Protein AF-A0A3P7EEF1-F1 (afdb_monomer)

Nearest PDB structures (foldseek):
  3swh-assembly2_B  TM=9.940E-01  e=4.226E-04  Rattus norvegicus
  4y21-assembly1_A  TM=9.890E-01  e=4.226E-04  Rattus norvegicus
  5uf7-assembly1_A  TM=9.917E-01  e=5.241E-04  Rattus norvegicus
  7t7c-assembly1_A  TM=9.745E-01  e=8.659E-04  Rattus norvegicus
  5ue8-assembly2_B  TM=9.818E-01  e=1.239E-03  Rattus norvegicus

Structure (mmCIF, N/CA/C/O backbone):
data_AF-A0A3P7EEF1-F1
#
_entry.id   AF-A0A3P7EEF1-F1
#
loop_
_atom_site.group_PDB
_atom_site.id
_atom_site.type_symbol
_atom_site.label_atom_id
_atom_site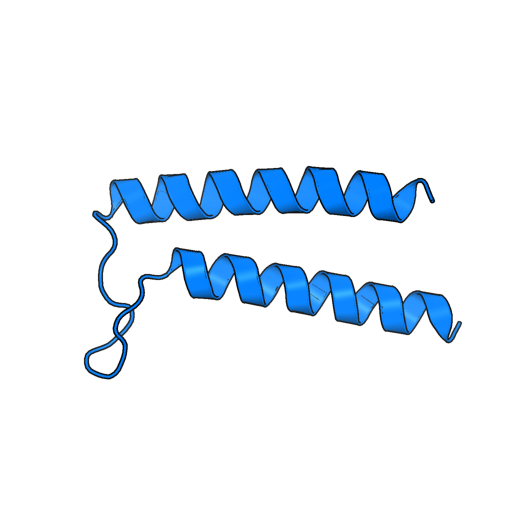.label_alt_id
_atom_site.label_comp_id
_atom_site.label_asym_id
_atom_site.label_entity_id
_atom_site.label_seq_id
_atom_site.pdbx_PDB_ins_code
_atom_site.Cartn_x
_atom_site.Cartn_y
_atom_site.Cartn_z
_atom_site.occupancy
_atom_site.B_iso_or_equiv
_atom_site.auth_seq_id
_atom_site.auth_comp_id
_atom_site.auth_asym_id
_atom_site.auth_atom_id
_atom_site.pdbx_PDB_model_num
ATOM 1 N N . MET A 1 1 ? -18.805 -2.017 13.064 1.00 68.50 1 MET A N 1
ATOM 2 C CA . MET A 1 1 ? -18.450 -2.389 11.678 1.00 68.50 1 MET A CA 1
ATOM 3 C C . MET A 1 1 ? -18.155 -1.157 10.839 1.00 68.50 1 MET A C 1
ATOM 5 O O . MET A 1 1 ? -17.232 -1.224 10.048 1.00 68.50 1 MET A O 1
ATOM 9 N N . ASP A 1 2 ? -18.834 -0.033 11.076 1.00 88.50 2 ASP A N 1
ATOM 10 C CA . ASP A 1 2 ? -18.668 1.222 10.322 1.00 88.50 2 ASP A CA 1
ATOM 11 C C . ASP A 1 2 ? -17.208 1.644 10.129 1.00 88.50 2 ASP A C 1
ATOM 13 O O . ASP A 1 2 ? -16.781 1.825 8.997 1.00 88.50 2 ASP A O 1
ATOM 17 N N . TRP A 1 3 ? -16.396 1.637 11.193 1.00 90.00 3 TRP A N 1
ATOM 18 C CA . TRP A 1 3 ? -14.972 1.975 11.070 1.00 90.00 3 TRP A CA 1
ATOM 19 C C . TRP A 1 3 ? -14.187 1.035 10.140 1.00 90.00 3 TRP A C 1
ATOM 21 O O . TRP A 1 3 ? -13.26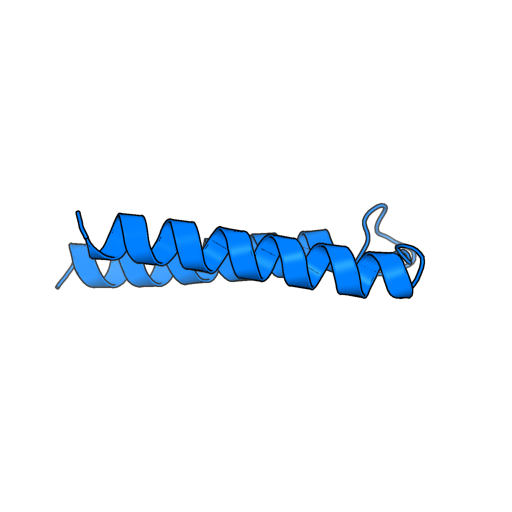6 1.479 9.466 1.00 90.00 3 TRP A O 1
ATOM 31 N N . LEU A 1 4 ? -14.519 -0.262 10.103 1.00 91.75 4 LEU A N 1
ATOM 32 C CA . LEU A 1 4 ? -13.849 -1.199 9.193 1.00 91.75 4 LEU A CA 1
ATOM 33 C C . LEU A 1 4 ? -14.219 -0.906 7.738 1.00 91.75 4 LEU A C 1
ATOM 35 O O . LEU A 1 4 ? -13.341 -0.965 6.885 1.00 91.75 4 LEU A O 1
ATOM 39 N N . ASN A 1 5 ? -15.478 -0.551 7.472 1.00 94.62 5 ASN A N 1
ATOM 40 C CA . ASN A 1 5 ? -15.929 -0.172 6.133 1.00 94.62 5 ASN A CA 1
ATOM 41 C C . ASN A 1 5 ? -15.296 1.155 5.686 1.00 94.62 5 ASN A C 1
ATOM 43 O O . ASN A 1 5 ? -14.788 1.241 4.574 1.00 94.62 5 ASN A O 1
ATOM 47 N N . GLU A 1 6 ? -15.260 2.160 6.567 1.00 93.88 6 GLU A N 1
ATOM 48 C CA . GLU A 1 6 ? -14.578 3.437 6.309 1.00 93.88 6 GLU A CA 1
ATOM 49 C C . GLU A 1 6 ? -13.081 3.232 6.050 1.00 93.88 6 GLU A C 1
ATOM 51 O O . GLU A 1 6 ? -12.513 3.823 5.134 1.00 93.88 6 GLU A O 1
ATOM 56 N N . ASN A 1 7 ? -12.431 2.369 6.839 1.00 93.31 7 ASN A N 1
ATOM 57 C CA . ASN A 1 7 ? -11.027 2.037 6.637 1.00 93.31 7 ASN A CA 1
ATOM 58 C C . ASN A 1 7 ? -10.802 1.332 5.292 1.00 93.31 7 ASN A C 1
ATOM 60 O O . ASN A 1 7 ? -9.808 1.617 4.634 1.00 93.31 7 ASN A O 1
ATOM 64 N N . ASP A 1 8 ? -11.690 0.422 4.889 1.00 94.38 8 ASP A N 1
ATOM 65 C CA . ASP A 1 8 ? -11.594 -0.271 3.600 1.00 94.38 8 ASP A CA 1
ATOM 66 C C . ASP A 1 8 ? -11.706 0.708 2.421 1.00 94.38 8 ASP A C 1
ATOM 68 O O . ASP A 1 8 ? -10.844 0.723 1.540 1.00 94.38 8 ASP A O 1
ATOM 72 N N . GLU A 1 9 ? -12.693 1.610 2.451 1.00 96.12 9 GLU A N 1
ATOM 73 C CA . GLU A 1 9 ? -12.855 2.653 1.431 1.00 96.12 9 GLU A CA 1
ATOM 74 C C . GLU A 1 9 ? -11.626 3.574 1.371 1.00 96.12 9 GLU A C 1
ATOM 76 O O . GLU A 1 9 ? -11.058 3.802 0.298 1.00 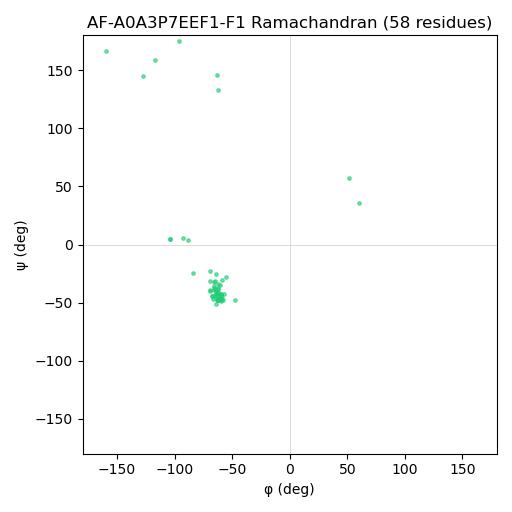96.12 9 GLU A O 1
ATOM 81 N N . HIS A 1 10 ? -11.133 4.011 2.533 1.00 94.50 10 HIS A N 1
ATOM 82 C CA . HIS A 1 10 ? -9.926 4.828 2.627 1.00 94.50 10 HIS A CA 1
ATOM 83 C C . HIS A 1 10 ? -8.671 4.100 2.108 1.00 94.50 10 HIS A C 1
ATOM 85 O O . HIS A 1 10 ? -7.850 4.689 1.399 1.00 94.50 10 HIS A O 1
ATOM 91 N N . SER A 1 11 ? -8.524 2.807 2.412 1.00 95.81 11 SER A N 1
ATOM 92 C CA . SER A 1 11 ? -7.449 1.960 1.883 1.00 95.81 11 SER A CA 1
ATOM 93 C C . SER A 1 11 ? -7.507 1.812 0.371 1.00 95.81 11 SER A C 1
ATOM 95 O O . SER A 1 11 ? -6.463 1.871 -0.284 1.00 95.81 11 SER A O 1
ATOM 97 N N . MET A 1 12 ? -8.700 1.698 -0.208 1.00 97.19 12 MET A N 1
ATOM 98 C CA . MET A 1 12 ? -8.854 1.642 -1.659 1.00 97.19 12 MET A CA 1
ATOM 99 C C . MET A 1 12 ? -8.447 2.948 -2.345 1.00 97.19 12 MET A C 1
ATOM 101 O O . MET A 1 12 ? -7.824 2.907 -3.410 1.00 97.19 12 MET A O 1
ATOM 105 N N . ASP A 1 13 ? -8.727 4.101 -1.744 1.00 97.06 13 ASP A N 1
ATOM 106 C CA . ASP A 1 13 ? -8.293 5.389 -2.290 1.00 97.06 13 ASP A CA 1
ATOM 107 C C . ASP A 1 13 ? -6.780 5.579 -2.208 1.00 97.06 13 ASP A C 1
ATOM 109 O O . ASP A 1 13 ? -6.154 6.028 -3.173 1.00 97.06 13 ASP A O 1
ATOM 113 N N . ILE A 1 14 ? -6.162 5.165 -1.101 1.00 95.88 14 ILE A N 1
ATOM 114 C CA .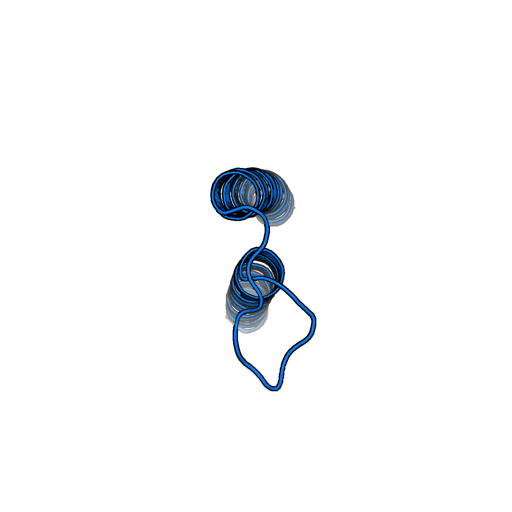 ILE A 1 14 ? -4.702 5.186 -0.974 1.00 95.88 14 ILE A CA 1
ATOM 115 C C . ILE A 1 14 ? -4.053 4.252 -1.996 1.00 95.88 14 ILE A C 1
ATOM 117 O O . ILE A 1 14 ? -3.096 4.662 -2.653 1.00 95.88 14 ILE A O 1
ATOM 121 N N . LEU A 1 15 ? -4.603 3.053 -2.206 1.00 97.94 15 LEU A N 1
ATOM 122 C CA . LEU A 1 15 ? -4.124 2.126 -3.231 1.00 97.94 15 LEU A CA 1
ATOM 123 C C . LEU A 1 15 ? -4.179 2.750 -4.629 1.00 97.94 15 LEU A C 1
ATOM 125 O O . LEU A 1 15 ? -3.188 2.706 -5.362 1.00 97.94 15 LEU A O 1
ATOM 129 N N . ARG A 1 16 ? -5.308 3.369 -4.997 1.00 98.31 16 ARG A N 1
ATOM 130 C CA . ARG A 1 16 ? -5.461 4.040 -6.300 1.00 98.31 16 ARG A CA 1
ATOM 131 C C . ARG A 1 16 ? -4.451 5.172 -6.464 1.00 98.31 16 ARG A C 1
ATOM 133 O O . ARG A 1 16 ? -3.823 5.280 -7.516 1.00 98.31 16 ARG A O 1
ATOM 140 N N . ASN A 1 17 ? -4.264 5.988 -5.430 1.00 97.62 17 ASN A N 1
ATOM 141 C CA . ASN A 1 17 ? -3.338 7.117 -5.461 1.00 97.62 17 ASN A CA 1
ATOM 142 C C . ASN A 1 17 ? -1.874 6.668 -5.540 1.00 97.62 17 ASN A C 1
ATOM 144 O O . ASN A 1 17 ? -1.120 7.200 -6.355 1.00 97.62 17 ASN A O 1
ATOM 148 N N . ALA A 1 18 ? -1.482 5.667 -4.746 1.00 98.12 18 ALA A N 1
ATOM 149 C CA . ALA A 1 18 ? -0.143 5.088 -4.785 1.00 98.12 18 ALA A CA 1
ATOM 150 C C . ALA A 1 18 ? 0.158 4.504 -6.170 1.00 98.12 18 ALA A C 1
ATOM 152 O O . ALA A 1 18 ? 1.194 4.814 -6.753 1.00 98.12 18 ALA A O 1
ATOM 153 N N . TYR A 1 19 ? -0.780 3.737 -6.735 1.00 98.25 19 TYR A N 1
ATOM 154 C CA . TYR A 1 19 ? -0.640 3.178 -8.076 1.00 98.25 19 TYR A CA 1
ATOM 155 C C . TYR A 1 19 ? -0.526 4.263 -9.151 1.00 98.25 19 TYR A C 1
ATOM 157 O O . TYR A 1 19 ? 0.358 4.190 -9.997 1.00 98.25 19 TYR A O 1
ATOM 165 N N . ASN A 1 20 ? -1.394 5.278 -9.129 1.00 98.44 20 ASN A N 1
ATOM 166 C CA . ASN A 1 20 ? -1.395 6.324 -10.153 1.00 98.44 20 ASN A CA 1
ATOM 167 C C . ASN A 1 20 ? -0.117 7.173 -10.125 1.00 98.44 20 ASN A C 1
ATOM 169 O O . ASN A 1 20 ? 0.404 7.499 -11.190 1.00 98.44 20 ASN A O 1
ATOM 173 N N . ARG A 1 21 ? 0.405 7.486 -8.931 1.00 98.06 21 ARG A N 1
ATOM 174 C CA . ARG A 1 21 ? 1.698 8.169 -8.772 1.00 98.06 21 ARG A CA 1
ATOM 175 C C . ARG A 1 21 ? 2.848 7.310 -9.294 1.00 98.06 21 ARG A C 1
ATOM 177 O O . ARG A 1 21 ? 3.633 7.754 -10.120 1.00 98.06 21 ARG A O 1
ATOM 184 N N . ASP A 1 22 ? 2.921 6.059 -8.859 1.00 98.25 22 ASP A N 1
ATOM 185 C CA . ASP A 1 22 ? 4.008 5.165 -9.264 1.00 98.25 22 ASP A CA 1
ATOM 186 C C . ASP A 1 22 ? 3.953 4.862 -10.773 1.00 98.25 22 ASP A C 1
ATOM 188 O O . ASP A 1 22 ? 4.975 4.780 -11.449 1.00 98.25 22 ASP A O 1
ATOM 192 N N . LYS A 1 23 ? 2.742 4.816 -11.344 1.00 98.19 23 LYS A N 1
ATOM 193 C CA . LYS A 1 23 ? 2.522 4.742 -12.789 1.00 98.19 23 LYS A CA 1
ATOM 194 C C . LYS A 1 23 ? 3.039 5.978 -13.522 1.00 98.19 23 LYS A C 1
ATOM 196 O O . LYS A 1 23 ? 3.625 5.811 -14.589 1.00 98.19 23 LYS A O 1
ATOM 201 N N . SER A 1 24 ? 2.831 7.195 -13.003 1.00 97.94 24 SER A N 1
ATOM 202 C CA . SER A 1 24 ? 3.375 8.407 -13.640 1.00 97.94 24 SER A CA 1
ATOM 203 C C . SER A 1 24 ? 4.903 8.435 -13.639 1.00 97.94 24 SER A C 1
ATOM 205 O O . SER A 1 24 ? 5.494 9.001 -14.555 1.00 97.94 24 SER A O 1
ATOM 207 N N . ASP A 1 25 ? 5.522 7.743 -12.683 1.00 96.75 25 ASP A N 1
ATOM 208 C CA . ASP A 1 25 ? 6.974 7.584 -12.587 1.00 96.75 25 ASP A CA 1
ATOM 209 C C . ASP A 1 25 ? 7.503 6.367 -13.381 1.00 96.75 25 ASP A C 1
ATOM 211 O O . ASP A 1 25 ? 8.702 6.094 -13.377 1.00 96.75 25 ASP A O 1
ATOM 215 N N . ASN A 1 26 ? 6.632 5.653 -14.112 1.00 97.38 26 ASN A N 1
ATOM 216 C CA . ASN A 1 26 ? 6.918 4.407 -14.841 1.00 97.38 26 ASN A CA 1
ATOM 217 C C . ASN A 1 26 ? 7.401 3.238 -13.961 1.00 97.38 26 ASN A C 1
ATOM 219 O O . ASN A 1 26 ? 8.208 2.424 -14.409 1.00 97.38 26 ASN A O 1
ATOM 223 N N . PHE A 1 27 ? 6.877 3.119 -12.739 1.00 97.19 27 PHE A N 1
ATOM 224 C CA . PHE A 1 27 ? 7.149 2.014 -11.812 1.00 97.19 27 PHE A CA 1
ATOM 225 C C . PHE A 1 27 ? 8.653 1.745 -11.606 1.00 97.19 27 PHE A C 1
ATOM 227 O O . PHE A 1 27 ? 9.126 0.630 -11.858 1.00 97.19 27 PHE A O 1
ATOM 234 N N . PRO A 1 28 ? 9.437 2.744 -11.166 1.00 96.00 28 PRO A N 1
ATOM 235 C CA . PRO A 1 28 ? 10.864 2.556 -10.955 1.00 96.00 28 PRO A CA 1
ATOM 236 C C . PRO A 1 28 ? 11.103 1.517 -9.857 1.00 96.00 28 PRO A C 1
ATOM 238 O O . PRO A 1 28 ? 10.356 1.448 -8.882 1.00 96.00 28 PRO A O 1
ATOM 241 N N . GLN A 1 29 ? 12.172 0.726 -9.977 1.00 95.12 29 GLN A N 1
ATOM 242 C CA . GLN A 1 29 ? 12.609 -0.121 -8.867 1.00 95.12 29 GLN A CA 1
ATOM 243 C C . GLN A 1 29 ? 12.995 0.756 -7.676 1.00 95.12 29 GLN A C 1
ATOM 245 O O . GLN A 1 29 ? 13.747 1.718 -7.833 1.00 95.12 29 GLN A O 1
ATOM 250 N N . THR A 1 30 ? 12.524 0.403 -6.479 1.00 93.69 30 THR A N 1
ATOM 251 C CA . THR A 1 30 ? 12.824 1.181 -5.268 1.00 93.69 30 THR A CA 1
ATOM 252 C C . THR A 1 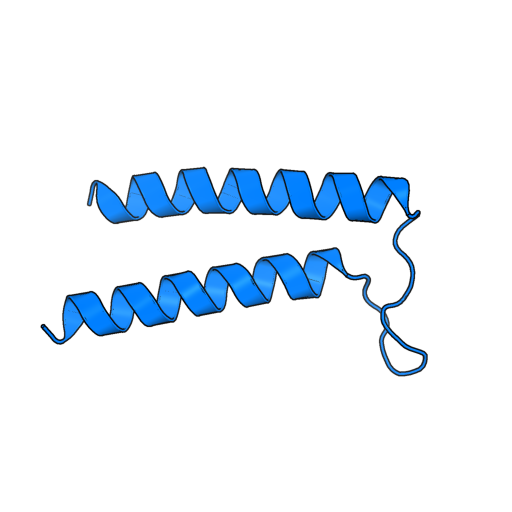30 ? 14.326 1.211 -4.956 1.00 93.69 30 THR A C 1
ATOM 254 O O . THR A 1 30 ? 14.845 2.199 -4.444 1.00 93.69 30 THR A O 1
ATOM 257 N N . SER A 1 31 ? 15.038 0.125 -5.252 1.00 93.19 31 SER A N 1
ATOM 258 C CA . SER A 1 31 ? 16.491 0.006 -5.107 1.00 93.19 31 SER A CA 1
ATOM 259 C C . SER A 1 31 ? 17.042 -1.127 -5.973 1.00 93.19 31 SER A C 1
ATOM 261 O O . SER A 1 31 ? 16.291 -2.011 -6.393 1.00 93.19 31 SER A O 1
ATOM 263 N N . GLU A 1 32 ? 18.364 -1.156 -6.150 1.00 94.69 32 GLU A N 1
ATOM 264 C CA . GLU A 1 32 ? 19.088 -2.210 -6.880 1.00 94.69 32 GLU A CA 1
ATOM 265 C C . GLU A 1 32 ? 18.806 -3.628 -6.344 1.00 94.69 32 GLU A C 1
ATOM 267 O O . GLU A 1 32 ? 18.836 -4.608 -7.086 1.00 94.69 32 GLU A O 1
ATOM 272 N N . HIS A 1 33 ? 18.475 -3.755 -5.057 1.00 95.62 33 HIS A N 1
ATOM 273 C CA . HIS A 1 33 ? 18.217 -5.040 -4.404 1.00 95.62 33 HIS A CA 1
ATOM 274 C C . HIS A 1 33 ? 16.736 -5.452 -4.406 1.00 95.62 33 HIS A C 1
ATOM 276 O O . HIS A 1 33 ? 16.372 -6.458 -3.795 1.00 95.62 33 HIS A O 1
ATOM 282 N N . THR A 1 34 ? 15.861 -4.694 -5.073 1.00 94.25 34 THR A N 1
ATOM 283 C CA . THR A 1 34 ? 14.405 -4.912 -5.051 1.00 94.25 34 THR A CA 1
ATOM 284 C C . THR A 1 34 ? 13.827 -4.994 -6.457 1.00 94.25 34 THR A C 1
ATOM 286 O O . THR A 1 34 ? 14.273 -4.308 -7.368 1.00 94.25 34 THR A O 1
ATOM 289 N N . LYS A 1 35 ? 12.801 -5.834 -6.636 1.00 93.75 35 LYS A N 1
ATOM 290 C CA . LYS A 1 35 ? 12.126 -6.036 -7.934 1.00 93.75 35 LYS A CA 1
ATOM 291 C C . LYS A 1 35 ? 10.763 -5.351 -8.038 1.00 93.75 35 LYS A C 1
ATOM 293 O O . LYS A 1 35 ? 10.059 -5.563 -9.018 1.00 93.75 35 LYS A O 1
ATOM 298 N N . PHE A 1 36 ? 10.381 -4.586 -7.027 1.00 96.19 36 PHE A N 1
ATOM 299 C CA . PHE A 1 36 ? 9.103 -3.891 -6.953 1.00 96.19 36 PHE A CA 1
ATOM 300 C C . PHE A 1 36 ? 9.323 -2.382 -6.912 1.00 96.19 36 PHE A C 1
ATOM 302 O O . PHE A 1 36 ? 10.415 -1.908 -6.585 1.00 96.19 36 PHE A O 1
ATOM 309 N N . SER A 1 37 ? 8.272 -1.662 -7.276 1.00 97.44 37 SER A N 1
ATOM 310 C CA . SER A 1 37 ? 8.213 -0.210 -7.265 1.00 97.44 37 SER A CA 1
ATOM 311 C C . SER A 1 37 ? 7.557 0.321 -5.991 1.00 97.44 37 SER A C 1
ATOM 313 O O . SER A 1 37 ? 7.077 -0.443 -5.142 1.00 97.44 37 SER A O 1
ATOM 315 N N . ASN A 1 38 ? 7.550 1.645 -5.843 1.00 97.00 38 ASN A N 1
ATOM 316 C CA . ASN A 1 38 ? 7.219 2.301 -4.580 1.00 97.00 38 ASN A CA 1
ATOM 317 C C . ASN A 1 38 ? 5.770 2.070 -4.130 1.00 97.00 38 ASN A C 1
ATOM 319 O O . ASN A 1 38 ? 5.530 1.939 -2.930 1.00 97.00 38 ASN A O 1
ATOM 323 N N . SER A 1 39 ? 4.820 1.911 -5.058 1.00 97.75 39 SER A N 1
ATOM 324 C CA . SER A 1 39 ? 3.411 1.676 -4.706 1.00 97.75 39 SER A CA 1
ATOM 325 C C . SER A 1 39 ? 3.199 0.418 -3.862 1.00 97.75 39 SER A C 1
ATOM 327 O O . SER A 1 39 ? 2.302 0.394 -3.021 1.00 97.75 39 SER A O 1
ATOM 329 N N . VAL A 1 40 ? 4.038 -0.612 -4.026 1.00 96.94 40 VAL A N 1
ATOM 330 C CA . VAL A 1 40 ? 3.970 -1.822 -3.194 1.00 96.94 40 VAL A CA 1
ATOM 331 C C . VAL A 1 40 ? 4.264 -1.472 -1.738 1.00 96.94 40 VAL A C 1
ATOM 333 O O . VAL A 1 40 ? 3.517 -1.860 -0.840 1.00 96.94 40 VAL A O 1
ATOM 336 N N . ILE A 1 41 ? 5.326 -0.704 -1.498 1.00 96.06 41 ILE A N 1
ATOM 337 C CA . ILE A 1 41 ? 5.725 -0.294 -0.149 1.00 96.06 41 ILE A CA 1
ATOM 338 C C . ILE A 1 41 ? 4.652 0.598 0.470 1.00 96.06 41 ILE A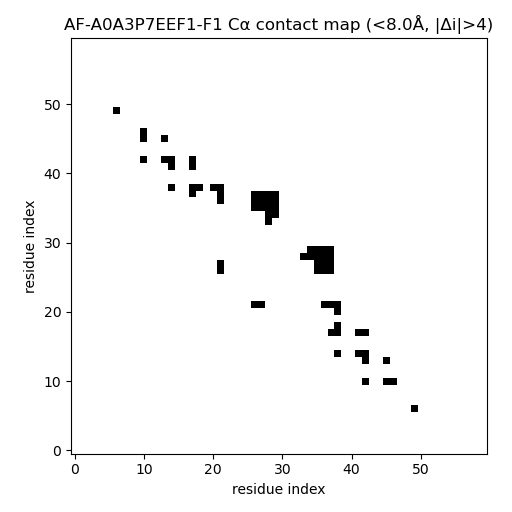 C 1
ATOM 340 O O . ILE A 1 41 ? 4.288 0.391 1.628 1.00 96.06 41 ILE A O 1
ATOM 344 N N . ASP A 1 42 ? 4.114 1.540 -0.300 1.00 96.38 42 ASP A N 1
ATOM 345 C CA . ASP A 1 42 ? 3.092 2.472 0.171 1.00 96.38 42 ASP A CA 1
ATOM 346 C C . ASP A 1 42 ? 1.830 1.736 0.646 1.00 96.38 42 ASP A C 1
ATOM 348 O O . ASP A 1 42 ? 1.363 1.954 1.767 1.00 96.38 42 ASP A O 1
ATOM 352 N N . VAL A 1 43 ? 1.317 0.802 -0.164 1.00 97.06 43 VAL A N 1
ATOM 353 C CA . VAL A 1 43 ? 0.119 0.015 0.172 1.00 97.06 43 VAL A CA 1
ATOM 354 C C . VAL A 1 43 ? 0.352 -0.837 1.419 1.00 97.06 43 VAL A C 1
ATOM 356 O O . VAL A 1 43 ? -0.459 -0.818 2.345 1.00 97.06 43 VAL A O 1
ATOM 359 N N . PHE A 1 44 ? 1.472 -1.562 1.496 1.00 97.12 44 PHE A N 1
ATOM 360 C CA . PHE A 1 44 ? 1.745 -2.405 2.663 1.00 97.12 44 PHE A CA 1
ATOM 361 C C . PHE A 1 44 ? 2.029 -1.595 3.930 1.00 97.12 44 PHE A C 1
ATOM 363 O O . PHE A 1 44 ? 1.686 -2.045 5.025 1.00 97.12 44 PHE A O 1
AT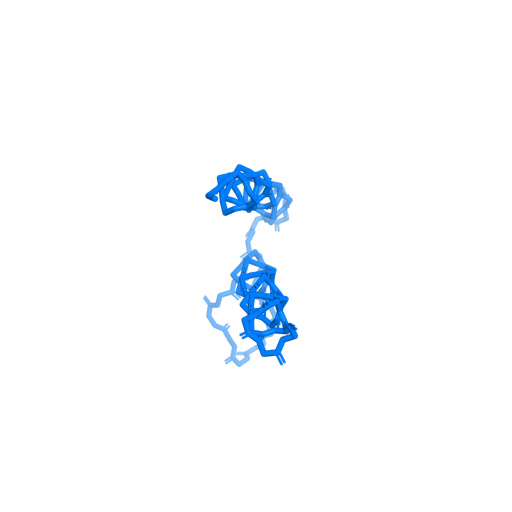OM 370 N N . THR A 1 45 ? 2.623 -0.408 3.816 1.00 97.00 45 THR A N 1
ATOM 371 C CA . THR A 1 45 ? 2.811 0.494 4.961 1.00 97.00 45 THR A CA 1
ATOM 372 C C . THR A 1 45 ? 1.458 0.914 5.521 1.00 97.00 45 THR A C 1
ATOM 374 O O . THR A 1 45 ? 1.213 0.750 6.717 1.00 97.00 45 THR A O 1
ATOM 377 N N . GLN A 1 46 ? 0.543 1.332 4.648 1.00 95.31 46 GLN A N 1
ATOM 378 C CA . GLN A 1 46 ? -0.792 1.766 5.042 1.00 95.31 46 GLN A CA 1
ATOM 379 C C . GLN A 1 46 ? -1.633 0.635 5.656 1.00 95.31 46 GLN A C 1
ATOM 381 O O . GLN A 1 46 ? -2.233 0.815 6.717 1.00 95.31 46 GLN A O 1
ATOM 386 N N . LEU A 1 47 ? -1.619 -0.566 5.067 1.00 95.94 47 LEU A N 1
ATOM 387 C CA . LEU A 1 47 ? -2.307 -1.730 5.643 1.00 95.94 47 LEU A CA 1
ATOM 388 C C . LEU A 1 47 ? -1.739 -2.113 7.019 1.00 95.94 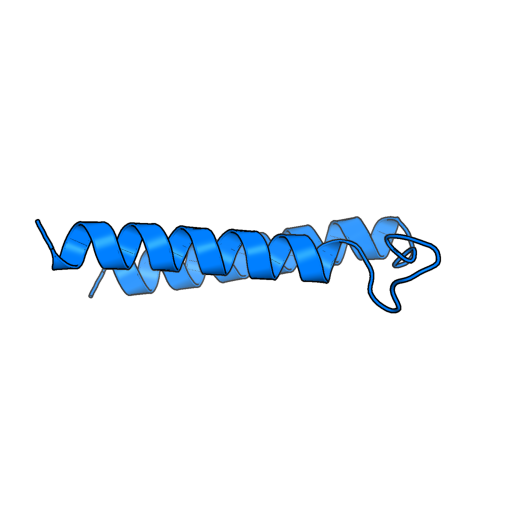47 LEU A C 1
ATOM 390 O O . LEU A 1 47 ? -2.487 -2.472 7.931 1.00 95.94 47 LEU A O 1
ATOM 394 N N . ASN A 1 48 ? -0.419 -2.005 7.200 1.00 96.94 48 ASN A N 1
ATOM 395 C CA . ASN A 1 48 ? 0.210 -2.239 8.497 1.00 96.94 48 ASN A CA 1
ATOM 396 C C . ASN A 1 48 ? -0.198 -1.188 9.541 1.00 96.94 48 ASN A C 1
ATOM 398 O O . ASN A 1 48 ? -0.354 -1.529 10.715 1.00 96.94 48 ASN A O 1
ATOM 402 N N . GLU A 1 49 ? -0.379 0.073 9.148 1.00 95.19 49 GLU A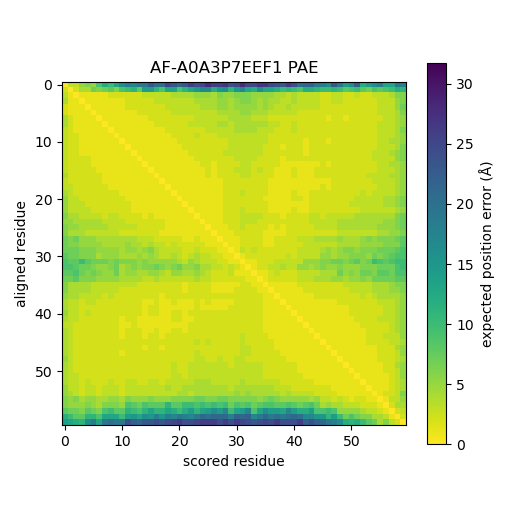 N 1
ATOM 403 C CA . GLU A 1 49 ? -0.891 1.129 10.027 1.00 95.19 49 GLU A CA 1
ATOM 404 C C . GLU A 1 49 ? -2.347 0.880 10.431 1.00 95.19 49 GLU A C 1
ATOM 406 O O . GLU A 1 49 ? -2.651 0.892 11.627 1.00 95.19 49 GLU A O 1
ATOM 411 N N . ALA A 1 50 ? -3.219 0.538 9.478 1.00 94.50 50 ALA A N 1
ATOM 412 C CA . ALA A 1 50 ? -4.604 0.161 9.760 1.00 94.50 50 ALA A CA 1
ATOM 413 C C . ALA A 1 50 ? -4.682 -1.026 10.739 1.00 94.50 50 ALA A C 1
ATOM 415 O O . ALA A 1 50 ? -5.441 -0.999 11.711 1.00 94.50 50 ALA A O 1
ATOM 416 N N . LEU A 1 51 ? -3.827 -2.040 10.555 1.00 94.56 51 LEU A N 1
ATOM 417 C CA . LEU A 1 51 ? -3.743 -3.182 11.465 1.00 94.56 51 LEU A CA 1
ATOM 418 C C . LEU A 1 51 ? -3.259 -2.785 12.869 1.00 94.56 51 LEU A C 1
ATOM 420 O O . LEU A 1 51 ? -3.754 -3.324 13.861 1.00 94.56 51 LEU A O 1
ATOM 424 N N . LYS A 1 52 ? -2.298 -1.858 12.986 1.00 95.44 52 LYS A N 1
ATOM 425 C CA . LYS A 1 52 ? -1.850 -1.334 14.290 1.00 95.44 52 LYS A CA 1
ATOM 426 C C . LYS A 1 52 ? -2.991 -0.623 15.018 1.00 95.44 52 LYS A C 1
ATOM 428 O O . LYS A 1 52 ? -3.190 -0.885 16.204 1.00 95.44 52 LYS A O 1
ATOM 433 N N . LEU A 1 53 ? -3.759 0.210 14.315 1.00 92.94 53 LEU A N 1
ATOM 434 C CA . LEU A 1 53 ? -4.926 0.898 14.877 1.00 92.94 53 LEU A CA 1
ATOM 435 C C . LEU A 1 53 ? -6.013 -0.090 15.311 1.00 92.94 53 LEU A C 1
ATOM 437 O O . LEU A 1 53 ? -6.556 0.039 16.407 1.00 92.94 53 LEU A O 1
ATOM 441 N N . LEU A 1 54 ? -6.291 -1.113 14.497 1.00 92.00 54 LEU A N 1
ATOM 442 C CA . LEU A 1 54 ? -7.253 -2.157 14.849 1.00 92.00 54 LEU A CA 1
ATOM 443 C C . LEU A 1 54 ? -6.836 -2.893 16.127 1.00 92.00 54 LEU A C 1
ATOM 445 O O . LEU A 1 54 ? -7.660 -3.099 17.014 1.00 92.00 54 LEU A O 1
ATOM 449 N N . LYS A 1 55 ? -5.550 -3.246 16.249 1.00 92.62 55 LYS A N 1
ATOM 450 C CA . LYS A 1 55 ? -5.012 -3.856 17.471 1.00 92.62 55 LYS A CA 1
ATOM 451 C C . LYS A 1 55 ? -5.213 -2.936 18.673 1.00 92.62 55 LYS A C 1
ATOM 453 O O . LYS A 1 55 ? -5.701 -3.396 19.695 1.00 92.62 55 LYS A O 1
ATOM 458 N N . GLN A 1 56 ? -4.905 -1.646 18.552 1.00 90.62 56 GLN A N 1
ATOM 459 C CA . GLN A 1 56 ? -5.115 -0.691 19.644 1.00 90.62 56 GLN A CA 1
ATOM 460 C C . GLN A 1 56 ? -6.587 -0.600 20.065 1.00 90.62 56 GLN A C 1
ATOM 462 O O . GLN A 1 56 ? -6.865 -0.623 21.257 1.00 90.62 56 GLN A O 1
ATOM 467 N N . LYS A 1 57 ? -7.523 -0.562 19.108 1.00 84.75 57 LYS A N 1
ATOM 468 C CA . LYS A 1 57 ? -8.967 -0.517 19.392 1.00 84.75 57 LYS A CA 1
ATOM 469 C C . LYS A 1 57 ? -9.535 -1.807 19.984 1.00 84.75 57 LYS A C 1
ATOM 471 O O . LYS A 1 57 ? -10.597 -1.759 20.582 1.00 84.75 57 LYS A O 1
ATOM 476 N N . LEU A 1 58 ? -8.887 -2.952 19.772 1.00 80.31 58 LEU A N 1
ATOM 477 C CA . LEU A 1 58 ? -9.346 -4.229 20.325 1.00 80.31 58 LEU A CA 1
ATOM 478 C C . LEU A 1 58 ? -8.875 -4.443 21.775 1.00 80.31 58 LEU A C 1
ATOM 480 O O . LEU A 1 58 ? -9.490 -5.215 22.504 1.00 80.31 58 LEU A O 1
ATOM 484 N N . PHE A 1 59 ? -7.779 -3.793 22.180 1.00 74.12 59 PHE A N 1
ATOM 485 C CA . PHE A 1 59 ? -7.177 -3.924 23.514 1.00 74.12 59 PHE A CA 1
ATOM 486 C C . PHE A 1 59 ? -7.460 -2.733 24.455 1.00 74.12 59 PHE A C 1
ATOM 488 O O . PHE A 1 59 ? -6.926 -2.711 25.564 1.00 74.12 59 PHE A O 1
ATOM 495 N N . LEU A 1 60 ? -8.284 -1.769 24.032 1.00 55.25 60 LEU A N 1
ATOM 496 C CA . LEU A 1 60 ? -8.814 -0.655 24.832 1.00 55.25 60 LEU A CA 1
ATOM 497 C C . LEU A 1 60 ? -10.335 -0.784 24.939 1.00 55.25 60 LEU A C 1
ATOM 499 O O . LEU A 1 60 ? -10.859 -0.488 26.034 1.00 55.25 60 LEU A O 1
#

Solvent-accessible surface area (backbone atoms only — not comparable to full-atom values): 3416 Å² total; per-residue (Å²): 110,65,68,60,54,53,48,49,55,53,50,51,53,50,43,52,51,34,45,55,54,29,53,76,64,67,51,49,58,71,41,98,92,44,94,50,29,56,32,62,57,53,45,53,52,51,54,50,49,54,50,52,52,51,52,53,66,74,77,106

Organism: Wuchereria bancrofti (NCBI:txid6293)

Mean predicted aligned error: 3.55 Å

Radius of gyration: 14.04 Å; Cα contacts (8 Å, |Δi|>4): 35; chains: 1; bounding box: 38×14×40 Å

Sequence (60 aa):
MDWLNENDEHSMDILRNAYNRDKSDNFPQTSEHTKFSNSVIDVFTQLNEALKLLKQKLFL

Secondary structure (DSSP, 8-state):
-HHHHHHHHHHHHHHHHHHHHHHHTT--BSSTT-SSBHHHHHHHHHHHHHHHHHHHHH--

InterPro domains:
  IPR010439 MUN domain [PF06292] (1-55)
  IPR014770 Munc13 homology 1 [PS51258] (1-60)
  IPR027080 Protein Unc-13 [PTHR10480] (1-56)

Foldseek 3Di:
DVVVVVLVVVLVVQLVVLVVVCVVVVFDAPDPVGDGGDSVVSSVVSVVVVVVVVVVVVVD

pLDDT: mean 93.66, std 7.33, range [55.25, 98.44]